Protein AF-A0A699R1N8-F1 (afdb_monomer_lite)

Organism: Tanacetum cinerariifolium (NCBI:txid118510)

Sequence (136 aa):
MEWHNYKHLDWISVRRDDDKIYKFKEGDFKKLSLQDIEDMLLLLVQGKLSNLTVDEHFSFNVSLRMFTRSIVIQWHVEDLQLGVESYQKRLNLTKPDTYRSDLKRREAYTAYSYPRGFNYQNKDKKNRLIRIDELH

pLDDT: mean 76.59, std 13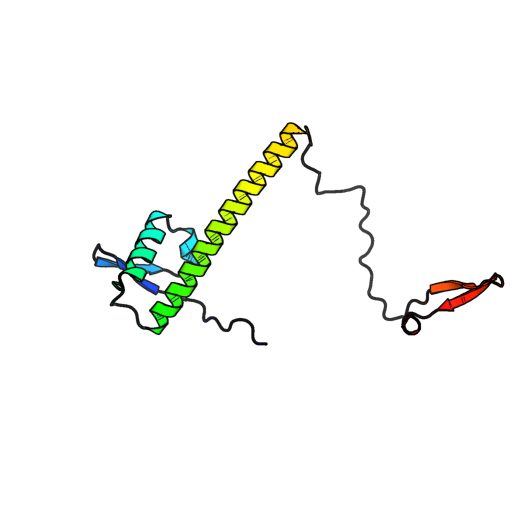.49, range [33.38, 94.12]

Secondary structure (DSSP, 8-state):
-----------EEEE-TTSPEEEE-GGGGGG--HHHHHHHHHHHHTT--TTS-HHHHHHHHHHHHHHHHHHHHHHHHHHHHHHHHHHHHHTTPPPP-S--TTS--PPP----SS--PEEEE-TTS-EEEE-GGG--

Radius of gyration: 28.69 Å; chains: 1; bounding box: 46×64×58 Å

Foldseek 3Di:
DDPDPQDAFQWDWAQAPVRDTDIDGLVCLVVDDPVNLVRVVVCLVVVVRPVDDPVSSVSVVVSSVVSVVVVVVVVVVVVVVVVVVVVCVVVVNDDPDPDDVVPDPDPDPDPDPDFDWDWDQDPVRDTDTHTPVNPD

Structure (mmCIF, N/CA/C/O backbone):
data_AF-A0A699R1N8-F1
#
_entry.id   AF-A0A699R1N8-F1
#
loop_
_atom_site.group_PDB
_atom_site.id
_atom_site.type_symbol
_atom_site.label_atom_id
_atom_site.label_alt_id
_atom_site.label_comp_id
_atom_site.label_asym_id
_atom_site.label_entity_id
_atom_site.label_seq_id
_atom_site.pdbx_PDB_ins_code
_atom_site.Cartn_x
_atom_site.Cartn_y
_atom_site.Cartn_z
_atom_site.occupancy
_atom_site.B_iso_or_equiv
_atom_site.auth_seq_id
_atom_site.auth_comp_id
_atom_site.auth_asym_id
_atom_site.auth_atom_id
_atom_site.pdbx_PDB_model_num
ATOM 1 N N . MET A 1 1 ? -0.020 -29.105 -3.713 1.00 37.31 1 MET A N 1
ATOM 2 C CA . MET A 1 1 ? -0.696 -27.802 -3.887 1.00 37.31 1 MET A CA 1
ATOM 3 C C . MET A 1 1 ? 0.278 -26.754 -3.376 1.00 37.31 1 MET A C 1
ATOM 5 O O . MET A 1 1 ? 0.370 -26.546 -2.175 1.00 37.31 1 MET A O 1
ATOM 9 N N . GLU A 1 2 ? 1.133 -26.259 -4.270 1.00 33.38 2 GLU A N 1
ATOM 10 C CA . GLU A 1 2 ? 2.256 -25.375 -3.940 1.00 33.38 2 GLU A CA 1
ATOM 11 C C . GLU A 1 2 ? 1.751 -23.937 -3.844 1.00 33.38 2 GLU A C 1
ATOM 13 O O . GLU A 1 2 ? 1.300 -23.349 -4.827 1.00 33.38 2 GLU A O 1
ATOM 18 N N . TRP A 1 3 ? 1.768 -23.389 -2.634 1.00 38.66 3 TRP A N 1
ATOM 19 C CA . TRP A 1 3 ? 1.403 -22.004 -2.391 1.00 38.66 3 TRP A CA 1
ATOM 20 C C . TRP A 1 3 ? 2.586 -21.109 -2.777 1.00 38.66 3 TRP A C 1
ATOM 22 O O . TRP A 1 3 ? 3.639 -21.163 -2.156 1.00 38.66 3 TRP A O 1
ATOM 32 N N . HIS A 1 4 ? 2.380 -20.308 -3.823 1.00 44.44 4 HIS A N 1
ATOM 33 C CA . HIS A 1 4 ? 3.074 -19.054 -4.126 1.00 44.44 4 HIS A CA 1
ATOM 34 C C . HIS A 1 4 ? 4.602 -19.050 -3.986 1.00 44.44 4 HIS A C 1
ATOM 36 O O . HIS A 1 4 ? 5.157 -18.432 -3.083 1.00 44.44 4 HIS A O 1
ATOM 42 N N . ASN A 1 5 ? 5.287 -19.598 -4.988 1.00 41.72 5 ASN A N 1
ATOM 43 C CA . ASN A 1 5 ? 6.696 -19.296 -5.237 1.00 41.72 5 ASN A CA 1
ATOM 44 C C . ASN A 1 5 ? 6.834 -17.916 -5.923 1.00 41.72 5 ASN A C 1
ATOM 46 O O . ASN A 1 5 ? 7.393 -17.791 -7.013 1.00 41.72 5 ASN A O 1
ATOM 50 N N . TYR A 1 6 ? 6.225 -16.879 -5.337 1.00 53.31 6 TYR A N 1
ATOM 51 C CA . TYR A 1 6 ? 6.425 -15.506 -5.790 1.00 53.31 6 TYR A CA 1
ATOM 52 C C . TYR A 1 6 ? 7.810 -15.077 -5.321 1.00 53.31 6 TYR A C 1
ATOM 54 O O . TYR A 1 6 ? 8.039 -14.918 -4.123 1.00 53.31 6 TYR A O 1
ATOM 62 N N . LYS A 1 7 ? 8.748 -14.915 -6.260 1.00 60.59 7 LYS A N 1
ATOM 63 C CA . LYS A 1 7 ? 10.009 -14.236 -5.960 1.00 60.59 7 LYS A CA 1
ATOM 64 C C . LYS A 1 7 ? 9.660 -12.848 -5.427 1.00 60.59 7 LYS A C 1
ATOM 66 O O . LYS A 1 7 ? 8.944 -12.103 -6.097 1.00 60.59 7 LYS A O 1
ATOM 71 N N . HIS A 1 8 ? 10.119 -12.539 -4.215 1.00 60.94 8 HIS A N 1
ATOM 72 C CA . HIS A 1 8 ? 9.982 -11.195 -3.674 1.00 60.94 8 HIS A CA 1
ATOM 73 C C . HIS A 1 8 ? 10.650 -10.208 -4.621 1.00 60.94 8 HIS A C 1
ATOM 75 O O . HIS A 1 8 ? 11.702 -10.474 -5.206 1.00 60.94 8 HIS A O 1
ATOM 81 N N . LEU A 1 9 ? 9.993 -9.070 -4.786 1.00 67.94 9 LEU A N 1
ATOM 82 C CA . LEU A 1 9 ? 10.491 -8.006 -5.622 1.00 67.94 9 LEU A CA 1
ATOM 83 C C . LEU A 1 9 ? 11.544 -7.216 -4.841 1.00 67.94 9 LEU A C 1
ATOM 85 O O . LEU A 1 9 ? 11.209 -6.319 -4.067 1.00 67.94 9 LEU A O 1
ATOM 89 N N . ASP A 1 10 ? 12.811 -7.598 -5.014 1.00 74.19 10 ASP A N 1
ATOM 90 C CA . ASP A 1 10 ? 13.935 -7.017 -4.268 1.00 74.19 10 ASP A CA 1
ATOM 91 C C . ASP A 1 10 ? 14.120 -5.528 -4.582 1.00 74.19 10 ASP A C 1
ATOM 93 O O . ASP A 1 10 ? 14.221 -4.698 -3.677 1.00 74.19 10 ASP A O 1
ATOM 97 N N . TRP A 1 11 ? 14.115 -5.169 -5.865 1.00 80.31 11 TRP A N 1
ATOM 98 C CA . TRP A 1 11 ? 14.121 -3.784 -6.321 1.00 80.31 11 TRP A CA 1
ATOM 99 C C . TRP A 1 11 ? 13.500 -3.669 -7.712 1.00 80.31 11 TRP A C 1
ATOM 101 O O . TRP A 1 11 ? 13.652 -4.551 -8.552 1.00 80.31 11 TRP A O 1
ATOM 111 N N . ILE A 1 12 ? 12.858 -2.538 -7.982 1.00 81.00 12 ILE A N 1
ATOM 112 C CA . ILE A 1 12 ? 12.497 -2.078 -9.322 1.00 81.00 12 ILE A CA 1
ATOM 113 C C . ILE A 1 12 ? 13.040 -0.676 -9.512 1.00 81.00 12 ILE A C 1
ATOM 115 O O . ILE A 1 12 ? 13.022 0.138 -8.592 1.00 81.00 12 ILE A O 1
ATOM 119 N N . SER A 1 13 ? 13.504 -0.403 -10.728 1.00 83.44 13 SER A N 1
ATOM 120 C CA . SER A 1 13 ? 13.863 0.936 -11.180 1.00 83.44 13 SER A CA 1
ATOM 121 C C . SER A 1 13 ? 12.816 1.421 -12.186 1.00 83.44 13 SER A C 1
ATOM 123 O O . SER A 1 13 ? 12.774 0.910 -13.300 1.00 83.44 13 SER A O 1
ATOM 125 N N . VAL A 1 14 ? 11.980 2.398 -11.838 1.00 81.00 14 VAL A N 1
ATOM 126 C CA . VAL A 1 14 ? 11.022 3.010 -12.779 1.00 81.00 14 VAL A CA 1
ATOM 127 C C . VAL A 1 14 ? 11.506 4.379 -13.208 1.00 81.00 14 VAL A C 1
ATOM 129 O O . VAL A 1 14 ? 11.866 5.209 -12.375 1.00 81.00 14 VAL A O 1
ATOM 132 N N . ARG A 1 15 ? 11.479 4.618 -14.519 1.00 82.69 15 ARG A N 1
ATOM 133 C CA . ARG A 1 15 ? 11.677 5.942 -15.101 1.00 82.69 15 ARG A CA 1
ATOM 134 C C . ARG A 1 15 ? 10.325 6.646 -15.213 1.00 82.69 15 ARG A C 1
ATOM 136 O O . ARG A 1 15 ? 9.404 6.093 -15.812 1.00 82.69 15 ARG A O 1
ATOM 143 N N . ARG A 1 16 ? 10.197 7.824 -14.599 1.00 79.12 16 ARG A N 1
ATOM 144 C CA . ARG A 1 16 ? 8.988 8.663 -14.680 1.00 79.12 16 ARG A CA 1
ATOM 145 C C . ARG A 1 16 ? 9.086 9.669 -15.831 1.00 79.12 16 ARG A C 1
ATOM 147 O O . ARG A 1 16 ? 10.121 9.767 -16.485 1.00 79.12 16 ARG A O 1
ATOM 154 N N . ASP A 1 17 ? 8.009 10.422 -16.060 1.00 73.50 17 ASP A N 1
ATOM 155 C CA . ASP A 1 17 ? 7.941 11.463 -17.099 1.00 73.50 17 ASP A CA 1
ATOM 156 C C . ASP A 1 17 ? 8.944 12.620 -16.867 1.00 73.50 17 ASP A C 1
ATOM 158 O O . ASP A 1 17 ? 9.283 13.330 -17.809 1.00 73.50 17 ASP A O 1
ATOM 162 N N . ASP A 1 18 ? 9.471 12.798 -15.646 1.00 81.06 18 ASP A N 1
ATOM 163 C CA . ASP A 1 18 ? 10.556 13.749 -15.341 1.00 81.06 18 ASP A CA 1
ATOM 164 C C . ASP A 1 18 ? 11.959 13.217 -15.683 1.00 81.06 18 ASP A C 1
ATOM 166 O O . ASP A 1 18 ? 12.971 13.818 -15.316 1.00 81.06 18 ASP A O 1
ATOM 170 N N . ASP A 1 19 ? 12.013 12.074 -16.367 1.00 80.62 19 ASP A N 1
ATOM 171 C CA . ASP A 1 19 ? 13.215 11.372 -16.799 1.00 80.62 19 ASP A CA 1
ATOM 172 C C . ASP A 1 19 ? 14.117 10.848 -15.671 1.00 80.62 19 ASP A C 1
ATOM 174 O O . ASP A 1 19 ? 15.191 10.292 -15.928 1.00 80.62 19 ASP A O 1
ATOM 178 N N . LYS A 1 20 ? 13.672 10.939 -14.412 1.00 82.31 20 LYS A N 1
ATOM 179 C CA . LYS A 1 20 ? 14.400 10.385 -13.272 1.00 82.31 20 LYS A CA 1
ATOM 180 C C . LYS A 1 20 ? 14.047 8.925 -13.048 1.00 82.31 20 LYS A C 1
ATOM 182 O O . LYS A 1 20 ? 12.912 8.481 -13.233 1.00 82.31 20 LYS A O 1
ATOM 187 N N . ILE A 1 21 ? 15.056 8.178 -12.606 1.00 82.94 21 ILE A N 1
ATOM 188 C CA . ILE A 1 21 ? 14.929 6.770 -12.244 1.00 82.94 21 ILE A CA 1
ATOM 189 C C . ILE A 1 21 ? 14.725 6.674 -10.736 1.00 82.94 21 ILE A C 1
ATOM 191 O O . ILE A 1 21 ? 15.603 7.022 -9.947 1.00 82.94 21 ILE A O 1
ATOM 195 N N . TYR A 1 22 ? 13.575 6.147 -10.349 1.00 81.31 22 TYR A N 1
ATOM 196 C CA . TYR A 1 22 ? 13.213 5.870 -8.972 1.00 81.31 22 TYR A CA 1
ATOM 197 C C . TYR A 1 22 ? 13.433 4.398 -8.682 1.00 81.31 22 TYR A C 1
ATOM 199 O O . TYR A 1 22 ? 12.963 3.544 -9.431 1.00 81.31 22 TYR A O 1
ATOM 207 N N . LYS A 1 23 ? 14.139 4.106 -7.590 1.00 85.12 23 LYS A N 1
ATOM 208 C CA . LYS A 1 23 ? 14.333 2.742 -7.104 1.00 85.12 23 LYS A CA 1
ATOM 209 C C . LYS A 1 23 ? 13.428 2.491 -5.917 1.00 85.12 23 LYS A C 1
ATOM 211 O O . LYS A 1 23 ? 13.455 3.266 -4.964 1.00 85.12 23 LYS A O 1
ATOM 216 N N . PHE A 1 24 ? 12.668 1.410 -5.967 1.00 81.31 24 PHE A N 1
ATOM 217 C CA . PHE A 1 24 ? 11.779 1.019 -4.882 1.00 81.31 24 PHE A CA 1
ATOM 218 C C . PHE A 1 24 ? 11.765 -0.488 -4.694 1.00 81.31 24 PHE A C 1
ATOM 220 O O . PHE A 1 24 ? 11.941 -1.261 -5.634 1.00 81.31 24 PHE A O 1
ATOM 227 N N . LYS A 1 25 ? 11.531 -0.881 -3.448 1.00 83.44 25 LYS A N 1
ATOM 228 C CA . LYS A 1 25 ? 11.223 -2.251 -3.032 1.00 83.44 25 LYS A CA 1
ATOM 229 C C . LYS A 1 25 ? 9.784 -2.320 -2.540 1.00 83.44 25 LYS A C 1
ATOM 231 O O . LYS A 1 25 ? 9.180 -1.297 -2.225 1.00 83.44 25 LYS A O 1
ATOM 236 N N . GLU A 1 26 ? 9.262 -3.529 -2.377 1.00 74.31 26 GLU A N 1
ATOM 237 C CA . GLU A 1 26 ? 7.886 -3.751 -1.917 1.00 74.31 26 GLU A CA 1
ATOM 238 C C . GLU A 1 26 ? 7.544 -3.012 -0.604 1.00 74.31 26 GLU A C 1
ATOM 240 O O . GLU A 1 26 ? 6.460 -2.454 -0.445 1.00 74.31 26 GLU A O 1
ATOM 245 N N . GLY A 1 27 ? 8.498 -2.919 0.327 1.00 79.00 27 GLY A N 1
ATOM 246 C CA . GLY A 1 27 ? 8.307 -2.200 1.591 1.00 79.00 27 GLY A CA 1
ATOM 247 C C . GLY A 1 27 ? 8.147 -0.679 1.459 1.00 79.00 27 GLY A C 1
ATOM 248 O O . GLY A 1 27 ? 7.614 -0.049 2.374 1.00 79.00 27 GLY A O 1
ATOM 249 N N . ASP A 1 28 ? 8.582 -0.080 0.348 1.00 82.81 28 ASP A N 1
ATOM 250 C CA . ASP A 1 28 ? 8.489 1.367 0.135 1.00 82.81 28 ASP A CA 1
ATOM 251 C C . ASP A 1 28 ? 7.107 1.798 -0.362 1.00 82.81 28 ASP A C 1
ATOM 253 O O . ASP A 1 28 ? 6.767 2.973 -0.238 1.00 82.81 28 ASP A O 1
ATOM 257 N N . PHE A 1 29 ? 6.273 0.864 -0.837 1.00 80.00 29 PHE A N 1
ATOM 258 C CA . PHE A 1 29 ? 4.927 1.178 -1.317 1.00 80.00 29 PHE A CA 1
ATOM 259 C C . PHE A 1 29 ? 4.089 1.910 -0.264 1.00 80.00 29 PHE A C 1
ATOM 261 O O . PHE A 1 29 ? 3.405 2.874 -0.586 1.00 80.00 29 PHE A O 1
ATOM 268 N N . LYS A 1 30 ? 4.231 1.551 1.019 1.00 80.62 30 LYS A N 1
ATOM 269 C CA . LYS A 1 30 ? 3.539 2.225 2.134 1.00 80.62 30 LYS A CA 1
ATOM 270 C C . LYS A 1 30 ? 3.877 3.714 2.287 1.00 80.62 30 LYS A C 1
ATOM 272 O O . LYS A 1 30 ? 3.154 4.416 2.983 1.00 80.62 30 LYS A O 1
ATOM 277 N N . LYS A 1 31 ? 4.988 4.178 1.711 1.00 85.06 31 LYS A N 1
ATOM 278 C CA . LYS A 1 31 ? 5.421 5.583 1.756 1.00 85.06 31 LYS A CA 1
ATOM 279 C C . LYS A 1 31 ? 4.988 6.374 0.523 1.00 85.06 31 LYS A C 1
ATOM 281 O O . LYS A 1 31 ? 5.178 7.586 0.509 1.00 85.06 31 LYS A O 1
ATOM 286 N N . LEU A 1 32 ? 4.466 5.706 -0.506 1.00 82.31 32 LEU A N 1
ATOM 287 C CA . LEU A 1 32 ? 3.993 6.373 -1.711 1.00 82.31 32 LEU A CA 1
ATOM 288 C C . LEU A 1 32 ? 2.680 7.097 -1.430 1.00 82.31 32 LEU A C 1
ATOM 290 O O . LEU A 1 32 ? 1.801 6.574 -0.743 1.00 82.31 32 LEU A O 1
ATOM 294 N N . SER A 1 33 ? 2.544 8.296 -1.990 1.00 85.00 33 SER A N 1
ATOM 295 C CA . SER A 1 33 ? 1.259 8.987 -2.018 1.00 85.00 33 SER A CA 1
ATOM 296 C C . SER A 1 33 ? 0.306 8.317 -3.016 1.00 85.00 33 SER A C 1
ATOM 298 O O . SER A 1 33 ? 0.738 7.594 -3.914 1.00 85.00 33 SER A O 1
ATOM 300 N N . LEU A 1 34 ? -1.003 8.572 -2.901 1.00 84.25 34 LEU A N 1
ATOM 301 C CA . LEU A 1 34 ? -1.976 8.090 -3.892 1.00 84.25 34 LEU A CA 1
ATOM 302 C C . LEU A 1 34 ? -1.649 8.584 -5.308 1.00 84.25 34 LEU A C 1
ATOM 304 O O . LEU A 1 34 ? -1.739 7.799 -6.246 1.00 84.25 34 LEU A O 1
ATOM 308 N N . GLN A 1 35 ? -1.171 9.826 -5.445 1.00 86.12 35 GLN A N 1
ATOM 309 C CA . GLN A 1 35 ? -0.736 10.376 -6.731 1.00 86.12 35 GLN A CA 1
ATOM 310 C C . GLN A 1 35 ? 0.434 9.582 -7.319 1.00 86.12 35 GLN A C 1
ATOM 312 O O . GLN A 1 35 ? 0.421 9.227 -8.491 1.00 86.12 35 GLN A O 1
ATOM 317 N N . ASP A 1 36 ? 1.420 9.227 -6.491 1.00 83.62 36 ASP A N 1
ATOM 318 C CA . ASP A 1 36 ? 2.555 8.416 -6.935 1.00 83.62 36 ASP A CA 1
ATOM 319 C C . ASP A 1 36 ? 2.127 7.042 -7.461 1.00 83.62 36 ASP A C 1
ATOM 321 O O . ASP A 1 36 ? 2.756 6.512 -8.378 1.00 83.62 36 ASP A O 1
ATOM 325 N N . ILE A 1 37 ? 1.087 6.458 -6.859 1.00 82.00 37 ILE A N 1
ATOM 326 C CA . ILE A 1 37 ? 0.521 5.166 -7.258 1.00 82.00 37 ILE A CA 1
ATOM 327 C C . ILE A 1 37 ? -0.263 5.311 -8.564 1.00 82.00 37 ILE A C 1
ATOM 329 O O . ILE A 1 37 ? -0.109 4.471 -9.451 1.00 82.00 37 ILE A O 1
ATOM 333 N N . GLU A 1 38 ? -1.071 6.365 -8.701 1.00 86.56 38 GLU A N 1
ATOM 334 C CA . GLU A 1 38 ? -1.779 6.688 -9.944 1.00 86.56 38 GLU A CA 1
ATOM 335 C C . GLU A 1 38 ? -0.799 6.883 -11.103 1.00 86.56 38 GLU A C 1
ATOM 337 O O . GLU A 1 38 ? -0.957 6.244 -12.143 1.00 86.56 38 GLU A O 1
ATOM 342 N N . ASP A 1 39 ? 0.262 7.665 -10.900 1.00 86.31 39 ASP A N 1
ATOM 343 C CA . ASP A 1 39 ? 1.297 7.904 -11.905 1.00 86.31 39 ASP A CA 1
ATOM 344 C C . ASP A 1 39 ? 1.986 6.591 -12.318 1.00 86.31 39 ASP A C 1
ATOM 346 O O . ASP A 1 39 ? 2.184 6.321 -13.503 1.0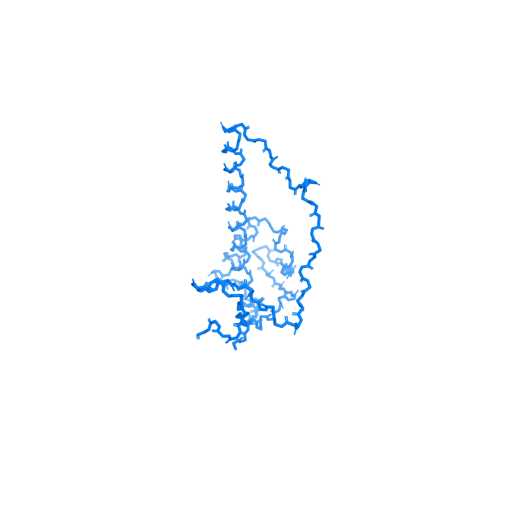0 86.31 39 ASP A O 1
ATOM 350 N N . MET A 1 40 ? 2.317 5.722 -11.353 1.00 84.94 40 MET A N 1
ATOM 351 C CA . MET A 1 40 ? 2.911 4.409 -11.639 1.00 84.94 40 MET A CA 1
ATOM 352 C C . MET A 1 40 ? 1.964 3.484 -12.416 1.00 84.94 40 MET A C 1
ATOM 354 O O . MET A 1 40 ? 2.405 2.801 -13.344 1.00 84.94 40 MET A O 1
ATOM 358 N N . LEU A 1 41 ? 0.674 3.460 -12.067 1.00 85.81 41 LEU A N 1
ATOM 359 C CA . LEU A 1 41 ? -0.342 2.701 -12.803 1.00 85.81 41 LEU A CA 1
ATOM 360 C C . LEU A 1 41 ? -0.491 3.222 -14.234 1.00 85.81 41 LEU A C 1
ATOM 362 O O . LEU A 1 41 ? -0.589 2.435 -15.175 1.00 85.81 41 LEU A O 1
ATOM 366 N N . LEU A 1 42 ? -0.462 4.539 -14.406 1.00 88.31 42 LEU A N 1
ATOM 367 C CA . LEU A 1 42 ? -0.581 5.192 -15.700 1.00 88.31 42 LEU A CA 1
ATOM 368 C C . LEU A 1 42 ? 0.614 4.852 -16.604 1.00 88.31 42 LEU A C 1
ATOM 370 O O . LEU A 1 42 ? 0.415 4.498 -17.767 1.00 88.31 42 LEU A O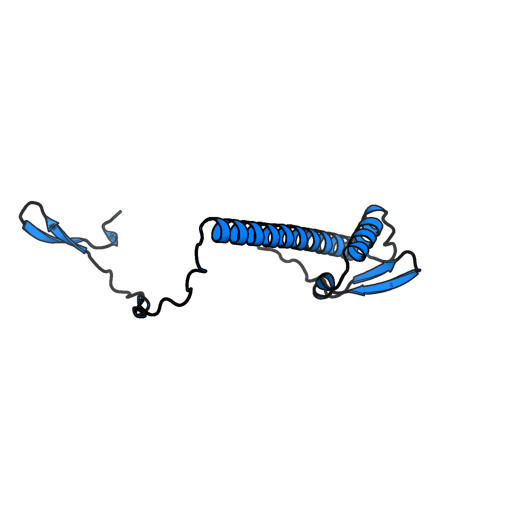 1
ATOM 374 N N . LEU A 1 43 ? 1.836 4.837 -16.058 1.00 86.00 43 LEU A N 1
ATOM 375 C CA . LEU A 1 43 ? 3.040 4.385 -16.769 1.00 86.00 43 LEU A CA 1
ATOM 376 C C . LEU A 1 43 ? 2.947 2.919 -17.217 1.00 86.00 43 LEU A C 1
ATOM 378 O O . LEU A 1 43 ? 3.386 2.586 -18.322 1.00 86.00 43 LEU A O 1
ATOM 382 N N . LEU A 1 44 ? 2.361 2.055 -16.381 1.00 83.56 44 LEU A N 1
ATOM 383 C CA . LEU A 1 44 ? 2.165 0.639 -16.688 1.00 83.56 44 LEU A CA 1
ATOM 384 C C . LEU A 1 44 ? 1.135 0.442 -17.812 1.00 83.56 44 LEU A C 1
ATOM 386 O O . LEU A 1 44 ? 1.401 -0.283 -18.767 1.00 83.56 44 LEU A O 1
ATOM 390 N N . VAL A 1 45 ? -0.011 1.126 -17.734 1.00 85.06 45 VAL A N 1
ATOM 391 C CA . VAL A 1 45 ? -1.085 1.054 -18.744 1.00 85.06 45 VAL A CA 1
ATOM 392 C C . VAL A 1 45 ? -0.637 1.635 -20.087 1.00 85.06 45 VAL A C 1
ATOM 394 O O . VAL A 1 45 ? -0.988 1.100 -21.136 1.00 85.06 45 VAL A O 1
ATOM 397 N N . GLN A 1 46 ? 0.160 2.705 -20.071 1.00 85.25 46 GLN A N 1
ATOM 398 C CA . GLN A 1 46 ? 0.692 3.332 -21.284 1.00 85.25 46 GLN A CA 1
ATOM 399 C C . GLN A 1 46 ? 1.880 2.574 -21.897 1.00 85.25 46 GLN A C 1
ATOM 401 O O . GLN A 1 46 ? 2.304 2.913 -23.000 1.00 85.25 46 GLN A O 1
ATOM 406 N N . GLY A 1 47 ? 2.448 1.584 -21.199 1.00 83.12 47 GLY A N 1
ATOM 407 C CA . GLY A 1 47 ? 3.623 0.847 -21.669 1.00 83.12 47 GLY A CA 1
ATOM 408 C C . GLY A 1 47 ? 4.901 1.693 -21.741 1.00 83.12 47 GLY A C 1
ATOM 409 O O . GLY A 1 47 ? 5.821 1.359 -22.483 1.00 83.12 47 GLY A O 1
ATOM 410 N N . LYS A 1 48 ? 4.982 2.791 -20.977 1.00 82.12 48 LYS A N 1
ATOM 411 C CA . LYS A 1 48 ? 6.117 3.734 -21.000 1.00 82.12 48 LYS A CA 1
ATOM 412 C C . LYS A 1 48 ? 7.347 3.261 -20.220 1.00 82.12 48 LYS A C 1
ATOM 414 O O . LYS A 1 48 ? 8.397 3.895 -20.285 1.00 82.12 48 LYS A O 1
ATOM 419 N N . LEU A 1 49 ? 7.247 2.141 -19.506 1.00 80.62 49 LEU A N 1
ATOM 420 C CA . LEU A 1 49 ? 8.345 1.542 -18.738 1.00 80.62 49 LEU A CA 1
ATOM 421 C C . LEU A 1 49 ? 9.305 0.760 -19.653 1.00 80.62 49 LEU A C 1
ATOM 423 O O . LEU A 1 49 ? 9.538 -0.434 -19.480 1.00 80.62 49 LEU A O 1
ATOM 427 N N . SER A 1 50 ? 9.853 1.431 -20.664 1.00 77.62 50 SER A N 1
ATOM 428 C CA . SER A 1 50 ? 10.738 0.839 -21.680 1.00 77.62 50 SER A CA 1
ATOM 429 C C . SER A 1 50 ? 12.080 0.349 -21.126 1.00 77.62 50 SER A C 1
ATOM 431 O O . SER A 1 50 ? 12.811 -0.365 -21.806 1.00 77.62 50 SER A O 1
ATOM 433 N N . ASN A 1 51 ? 12.407 0.723 -19.890 1.00 81.25 51 ASN A N 1
ATOM 434 C CA . ASN A 1 51 ? 13.638 0.358 -19.206 1.00 81.25 51 ASN A CA 1
ATOM 435 C C . ASN A 1 51 ? 13.555 -0.972 -18.434 1.00 81.25 51 ASN A C 1
ATOM 437 O O . ASN A 1 51 ? 14.582 -1.415 -17.927 1.00 81.25 51 ASN A O 1
ATOM 441 N N . LEU A 1 52 ? 12.365 -1.569 -18.306 1.00 82.81 52 LEU A N 1
ATOM 442 C CA . LEU A 1 52 ? 12.146 -2.813 -17.562 1.00 82.81 52 LEU A CA 1
ATOM 443 C C . LEU A 1 52 ? 12.067 -4.024 -18.500 1.00 82.81 52 LEU A C 1
ATOM 445 O O . LEU A 1 52 ? 11.490 -3.953 -19.587 1.00 82.81 52 LEU A O 1
ATOM 449 N N . THR A 1 53 ? 12.607 -5.157 -18.054 1.00 85.19 53 THR A N 1
ATOM 450 C CA . THR A 1 53 ? 12.464 -6.457 -18.729 1.00 85.19 53 THR A CA 1
ATOM 451 C C . THR A 1 53 ? 11.050 -7.027 -18.563 1.00 85.19 53 THR A C 1
ATOM 453 O O . THR A 1 53 ? 10.308 -6.628 -17.667 1.00 85.19 53 THR A O 1
ATOM 456 N N . VAL A 1 54 ? 10.657 -7.987 -19.410 1.00 83.12 54 VAL A N 1
ATOM 457 C CA . VAL A 1 54 ? 9.311 -8.603 -19.372 1.00 83.12 54 VAL A CA 1
ATOM 458 C C . VAL A 1 54 ? 8.995 -9.213 -17.997 1.00 83.12 54 VAL A C 1
ATOM 460 O O . VAL A 1 54 ? 7.886 -9.042 -17.488 1.00 83.12 54 VAL A O 1
ATOM 463 N N . ASP A 1 55 ? 9.975 -9.858 -17.363 1.00 83.00 55 ASP A N 1
ATOM 464 C CA . ASP A 1 55 ? 9.813 -10.462 -16.035 1.00 83.00 55 ASP A CA 1
ATOM 465 C C . ASP A 1 55 ? 9.666 -9.406 -14.928 1.00 83.00 55 ASP A C 1
ATOM 467 O O . ASP A 1 55 ? 8.858 -9.567 -14.006 1.00 83.00 55 ASP A O 1
ATOM 471 N N . GLU A 1 56 ? 10.404 -8.296 -15.023 1.00 82.56 56 GLU A N 1
ATOM 472 C CA . GLU A 1 56 ? 10.282 -7.164 -14.097 1.00 82.56 56 GLU A CA 1
ATOM 473 C C . GLU A 1 56 ? 8.938 -6.450 -14.257 1.00 82.56 56 GLU A C 1
ATOM 475 O O . GLU A 1 56 ? 8.308 -6.115 -13.256 1.00 82.56 56 GLU A O 1
ATOM 480 N N . HIS A 1 57 ? 8.456 -6.278 -15.492 1.00 83.94 57 HIS A N 1
ATOM 481 C CA . HIS A 1 57 ? 7.116 -5.758 -15.788 1.00 83.94 57 HIS A CA 1
ATOM 482 C C . HIS A 1 57 ? 6.024 -6.610 -15.151 1.00 83.94 57 HIS A C 1
ATOM 484 O O . HIS A 1 57 ? 5.126 -6.085 -14.489 1.00 83.94 57 HIS A O 1
ATOM 490 N N . PHE A 1 58 ? 6.104 -7.932 -15.330 1.00 83.00 58 PHE A N 1
ATOM 491 C CA . PHE A 1 58 ? 5.141 -8.859 -14.746 1.00 83.00 58 PHE A CA 1
ATOM 492 C C . PHE A 1 58 ? 5.158 -8.787 -13.218 1.00 83.00 58 PHE A C 1
ATOM 494 O O . PHE A 1 58 ? 4.108 -8.645 -12.587 1.00 83.00 58 PHE A O 1
ATOM 501 N N . SER A 1 59 ? 6.352 -8.819 -12.627 1.00 82.69 59 SER A N 1
ATOM 502 C CA . SER A 1 59 ? 6.521 -8.746 -11.177 1.00 82.69 59 SER A CA 1
ATOM 503 C C . SER A 1 59 ? 5.980 -7.421 -10.631 1.00 82.69 59 SER A C 1
ATOM 505 O O . SER A 1 59 ? 5.205 -7.419 -9.674 1.00 82.69 59 SER A O 1
ATOM 507 N N . PHE A 1 60 ? 6.313 -6.298 -11.275 1.00 82.94 60 PHE A N 1
ATOM 508 C CA . PHE A 1 60 ? 5.857 -4.966 -10.876 1.00 82.94 60 PHE A CA 1
ATOM 509 C C . PHE A 1 60 ? 4.335 -4.850 -10.907 1.00 82.94 60 PHE A C 1
ATOM 511 O O . PHE A 1 60 ? 3.732 -4.357 -9.954 1.00 82.94 60 PHE A O 1
ATOM 518 N N . ASN A 1 61 ? 3.709 -5.352 -11.975 1.00 84.56 61 ASN A N 1
ATOM 519 C CA . ASN A 1 61 ? 2.259 -5.362 -12.126 1.00 84.56 61 ASN A CA 1
ATOM 520 C C . ASN A 1 61 ? 1.584 -6.154 -10.997 1.00 84.56 61 ASN A C 1
ATOM 522 O O . ASN A 1 61 ? 0.623 -5.685 -10.382 1.00 84.56 61 ASN A O 1
ATOM 526 N N . VAL A 1 62 ? 2.109 -7.342 -10.676 1.00 84.56 62 VAL A N 1
ATOM 527 C CA . VAL A 1 62 ? 1.581 -8.135 -9.561 1.00 84.56 62 VAL A CA 1
ATOM 528 C C . VAL A 1 62 ? 1.723 -7.378 -8.241 1.00 84.56 62 VAL A C 1
ATOM 530 O O . VAL A 1 62 ? 0.740 -7.270 -7.505 1.00 84.56 62 VAL A O 1
ATOM 533 N N . SER A 1 63 ? 2.897 -6.814 -7.956 1.00 82.88 63 SER A N 1
ATOM 534 C CA . SER A 1 63 ? 3.134 -6.058 -6.725 1.00 82.88 63 SER A CA 1
ATOM 535 C C . SER A 1 63 ? 2.218 -4.842 -6.589 1.00 82.88 63 SER A C 1
ATOM 537 O O . SER A 1 63 ? 1.584 -4.683 -5.546 1.00 82.88 63 SER A O 1
ATOM 539 N N . LEU A 1 64 ? 2.066 -4.028 -7.640 1.00 83.81 64 LEU A N 1
ATOM 540 C CA . LEU A 1 64 ? 1.147 -2.887 -7.633 1.00 83.81 64 LEU A CA 1
ATOM 541 C C . LEU A 1 64 ? -0.299 -3.328 -7.400 1.00 83.81 64 LEU A C 1
ATOM 543 O O . LEU A 1 64 ? -0.987 -2.763 -6.554 1.00 83.81 64 LEU A O 1
ATOM 547 N N . ARG A 1 65 ? -0.755 -4.382 -8.086 1.00 86.25 65 ARG A N 1
ATOM 548 C CA . ARG A 1 65 ? -2.117 -4.906 -7.921 1.00 86.25 65 ARG A CA 1
ATOM 549 C C . ARG A 1 65 ? -2.383 -5.378 -6.494 1.00 86.25 65 ARG A C 1
ATOM 551 O O . ARG A 1 65 ? -3.473 -5.154 -5.962 1.00 86.25 65 ARG A O 1
ATOM 558 N N . MET A 1 66 ? -1.415 -6.055 -5.881 1.00 84.12 66 MET A N 1
ATOM 559 C CA . MET A 1 66 ? -1.513 -6.493 -4.488 1.00 84.12 66 MET A CA 1
ATOM 560 C C . MET A 1 66 ? -1.535 -5.295 -3.538 1.00 84.12 66 MET A C 1
ATOM 562 O O . MET A 1 66 ? -2.350 -5.260 -2.615 1.00 84.12 66 MET A O 1
ATOM 566 N N . PHE A 1 67 ? -0.719 -4.278 -3.807 1.00 83.25 67 PHE A N 1
ATOM 567 C CA . PHE A 1 67 ? -0.680 -3.070 -2.999 1.00 83.25 67 PHE A CA 1
ATOM 568 C C . PHE A 1 67 ? -1.984 -2.265 -3.071 1.00 83.25 67 PHE A C 1
ATOM 570 O O . PHE A 1 67 ? -2.563 -1.969 -2.026 1.00 83.25 67 PHE A O 1
ATOM 577 N N . THR A 1 68 ? -2.535 -2.008 -4.261 1.00 83.38 68 THR A N 1
ATOM 578 C CA . THR A 1 68 ? -3.835 -1.328 -4.406 1.00 83.38 68 THR A CA 1
ATOM 579 C C . THR A 1 68 ? -4.943 -2.073 -3.660 1.00 83.38 68 THR A C 1
ATOM 581 O O . THR A 1 68 ? -5.739 -1.455 -2.957 1.00 83.38 68 THR A O 1
ATOM 584 N N . ARG A 1 69 ? -4.966 -3.413 -3.735 1.00 86.19 69 ARG A N 1
ATOM 585 C CA . ARG A 1 69 ? -5.909 -4.230 -2.951 1.00 86.19 69 ARG A CA 1
ATOM 586 C C . ARG A 1 69 ? -5.737 -4.031 -1.448 1.00 86.19 69 ARG A C 1
ATOM 588 O O . ARG A 1 69 ? -6.736 -3.936 -0.744 1.00 86.19 69 ARG A O 1
ATOM 595 N N . SER A 1 70 ? -4.499 -3.958 -0.962 1.00 83.38 70 SER A N 1
ATOM 596 C CA . SER A 1 70 ? -4.228 -3.736 0.461 1.00 83.38 70 SER A CA 1
ATOM 597 C C . SER A 1 70 ? -4.738 -2.376 0.954 1.00 83.38 70 SER A C 1
ATOM 599 O O . SER A 1 70 ? -5.336 -2.325 2.025 1.00 83.38 70 SER A O 1
ATOM 601 N N . ILE A 1 71 ? -4.606 -1.311 0.151 1.00 83.19 71 ILE A N 1
ATOM 602 C CA . ILE A 1 71 ? -5.131 0.026 0.480 1.00 83.19 71 ILE A CA 1
ATOM 603 C C . ILE A 1 71 ? -6.656 0.005 0.549 1.00 83.19 71 ILE A C 1
ATOM 605 O O . ILE A 1 71 ? -7.232 0.488 1.517 1.00 83.19 71 ILE A O 1
ATOM 609 N N . VAL A 1 72 ? -7.312 -0.596 -0.448 1.00 85.31 72 VAL A N 1
ATOM 610 C CA . VAL A 1 72 ? -8.779 -0.701 -0.484 1.00 85.31 72 VAL A CA 1
ATOM 611 C C . VAL A 1 72 ? -9.301 -1.453 0.741 1.00 85.31 72 VAL A C 1
ATOM 613 O O . VAL A 1 72 ? -10.246 -1.006 1.386 1.00 85.31 72 VAL A O 1
ATOM 616 N N . ILE A 1 73 ? -8.663 -2.568 1.109 1.00 84.06 73 ILE A N 1
ATOM 617 C CA . ILE A 1 73 ? -9.019 -3.316 2.321 1.00 84.06 73 I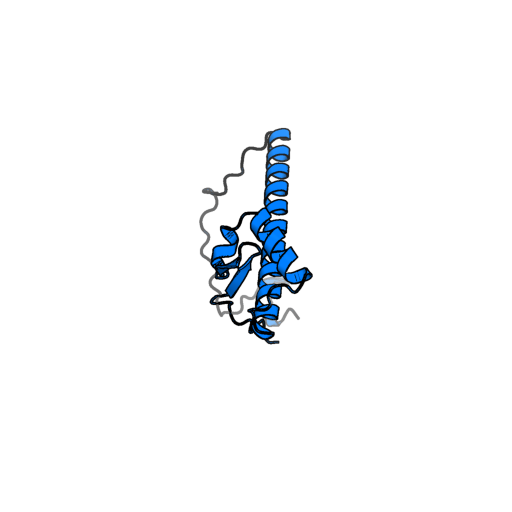LE A CA 1
ATOM 618 C C . ILE A 1 73 ? -8.814 -2.452 3.567 1.00 84.06 73 ILE A C 1
ATOM 620 O O . ILE A 1 73 ? -9.693 -2.421 4.422 1.00 84.06 73 ILE A O 1
ATOM 624 N N . GLN A 1 74 ? -7.689 -1.742 3.667 1.00 84.62 74 GLN A N 1
ATOM 625 C CA . GLN A 1 74 ? -7.410 -0.868 4.803 1.00 84.62 74 GLN A CA 1
ATOM 626 C C . GLN A 1 74 ? -8.482 0.219 4.954 1.00 84.62 74 GLN A C 1
ATOM 628 O O . GLN A 1 74 ? -9.015 0.386 6.046 1.00 84.62 74 GLN A O 1
ATOM 633 N N . TRP A 1 75 ? -8.866 0.883 3.863 1.00 88.19 75 TRP A N 1
ATOM 634 C CA . TRP A 1 75 ? -9.929 1.891 3.866 1.00 88.19 75 TRP A CA 1
ATOM 635 C C . TRP A 1 75 ? -11.273 1.319 4.317 1.00 88.19 75 TRP A C 1
ATOM 637 O O . TRP A 1 75 ? -11.954 1.924 5.139 1.00 88.19 75 TRP A O 1
ATOM 647 N N . HIS A 1 76 ? -11.649 0.134 3.833 1.00 90.75 76 HIS A N 1
ATOM 648 C CA . HIS A 1 76 ? -12.882 -0.521 4.275 1.00 90.75 76 HIS A CA 1
ATOM 649 C C . HIS A 1 76 ? -12.849 -0.913 5.754 1.00 90.75 76 HIS A C 1
ATOM 651 O O . HIS A 1 76 ? -13.870 -0.831 6.431 1.00 90.75 76 HIS A O 1
ATOM 657 N N . VAL A 1 77 ? -11.695 -1.350 6.262 1.00 92.31 77 VAL A N 1
ATOM 658 C CA . VAL A 1 77 ? -11.529 -1.667 7.686 1.00 92.31 77 VAL A CA 1
ATOM 659 C C . VAL A 1 77 ? -11.633 -0.401 8.538 1.00 92.31 77 VAL A C 1
ATOM 661 O O . VAL A 1 77 ? -12.325 -0.426 9.554 1.00 92.31 77 VAL A O 1
ATOM 664 N N . GLU A 1 78 ? -11.000 0.699 8.122 1.00 91.75 78 GLU A N 1
ATOM 665 C CA . GLU A 1 78 ? -11.080 2.000 8.801 1.00 91.75 78 GLU A CA 1
ATOM 666 C C . GLU A 1 78 ? -12.522 2.536 8.827 1.00 91.75 78 GLU A C 1
ATOM 668 O O . GLU A 1 78 ? -13.022 2.903 9.890 1.00 91.75 78 GLU A O 1
ATOM 673 N N . ASP A 1 79 ? -13.230 2.498 7.695 1.00 94.12 79 ASP A N 1
ATOM 674 C CA . ASP A 1 79 ? -14.641 2.896 7.599 1.00 94.12 79 ASP A CA 1
ATOM 675 C C . ASP A 1 79 ? -15.550 2.030 8.487 1.00 94.12 79 ASP A C 1
ATOM 677 O O . ASP A 1 79 ? -16.359 2.543 9.265 1.00 94.12 79 ASP A O 1
ATOM 681 N N . LEU A 1 80 ? -15.365 0.706 8.455 1.00 94.12 80 LEU A N 1
ATOM 682 C CA . LEU A 1 80 ? -16.113 -0.214 9.310 1.00 94.12 80 LEU A CA 1
ATOM 683 C C . LEU A 1 80 ? -15.865 0.077 10.793 1.00 94.12 80 LEU A C 1
ATOM 685 O O . LEU A 1 80 ? -16.806 0.065 11.588 1.00 94.12 80 LEU A O 1
ATOM 689 N N . GLN A 1 81 ? -14.615 0.344 11.174 1.00 93.62 81 GLN A N 1
ATOM 690 C CA . GLN A 1 81 ? -14.265 0.680 12.547 1.00 93.62 81 GLN A CA 1
ATOM 691 C C . GLN A 1 81 ? -14.961 1.971 12.997 1.00 93.62 81 GLN A C 1
ATOM 693 O O . GLN A 1 81 ? -15.560 1.985 14.074 1.00 93.62 81 GLN A O 1
ATOM 698 N N . LEU A 1 82 ? -14.976 3.012 12.160 1.00 93.81 82 LEU A N 1
ATOM 699 C CA . LEU A 1 82 ? -15.725 4.245 12.427 1.00 93.81 82 LEU A CA 1
ATOM 700 C C . LEU A 1 82 ? -17.234 3.983 12.551 1.00 93.81 82 LEU A C 1
ATOM 702 O O . LEU A 1 82 ? -17.891 4.524 13.446 1.00 93.81 82 LEU A O 1
ATOM 706 N N . GLY A 1 83 ? -17.790 3.118 11.701 1.00 93.12 83 GLY A N 1
ATOM 707 C CA . GLY A 1 83 ? -19.187 2.691 11.772 1.00 93.12 83 GLY A CA 1
ATOM 708 C C . GLY A 1 83 ? -19.522 1.991 13.092 1.00 93.12 83 GLY A C 1
ATOM 709 O O . GLY A 1 83 ? -20.528 2.311 13.731 1.00 93.12 83 GLY A O 1
ATOM 710 N N . VAL A 1 84 ? -18.654 1.082 13.545 1.00 90.25 84 VAL A N 1
ATOM 711 C CA . VAL A 1 84 ? -18.784 0.394 14.838 1.00 90.25 84 VAL A CA 1
ATOM 712 C C . VAL A 1 84 ? -18.702 1.386 15.998 1.00 90.25 84 VAL A C 1
ATOM 714 O O . VAL A 1 84 ? -19.558 1.344 16.881 1.00 90.25 84 VAL A O 1
ATOM 717 N N . GLU A 1 85 ? -17.729 2.299 15.994 1.00 89.31 85 GLU A N 1
ATOM 718 C CA . GLU A 1 85 ? -17.574 3.324 17.036 1.00 89.31 85 GLU A CA 1
ATOM 719 C C . GLU A 1 85 ? -18.802 4.247 17.112 1.00 89.31 85 GLU A C 1
ATOM 721 O O . GLU A 1 85 ? -19.321 4.523 18.198 1.00 89.31 85 GLU A O 1
ATOM 726 N N . SER A 1 86 ? -19.331 4.662 15.958 1.00 92.38 86 SER A N 1
ATOM 727 C CA . SER A 1 86 ? -20.570 5.440 15.859 1.00 92.38 86 SER A CA 1
ATOM 728 C C . SER A 1 86 ? -21.770 4.679 16.438 1.00 92.38 86 SER A C 1
ATOM 730 O O . SER A 1 86 ? -22.539 5.215 17.246 1.00 92.38 86 SER A O 1
ATOM 732 N N . TYR A 1 87 ? -21.905 3.395 16.096 1.00 89.81 87 TYR A N 1
ATOM 733 C CA . TYR A 1 87 ? -22.991 2.545 16.580 1.00 89.81 87 TYR A CA 1
ATOM 734 C C . TYR A 1 87 ? -22.916 2.300 18.096 1.00 89.81 87 TYR A C 1
ATOM 736 O O . TYR A 1 87 ? -23.931 2.406 18.789 1.00 89.81 87 TYR A O 1
ATOM 744 N N . GLN A 1 88 ? -21.717 2.033 18.625 1.00 88.44 88 GLN A N 1
ATOM 745 C CA . GLN A 1 88 ? -21.458 1.896 20.063 1.00 88.44 88 GLN A CA 1
ATOM 746 C C . GLN A 1 88 ? -21.840 3.169 20.821 1.00 88.44 88 GLN A C 1
ATOM 748 O O . GLN A 1 88 ? -22.544 3.089 21.829 1.00 88.44 88 GLN A O 1
ATOM 753 N N . LYS A 1 89 ? -21.452 4.342 20.301 1.00 88.81 89 LYS A N 1
ATOM 754 C CA . LYS A 1 89 ? -21.789 5.643 20.891 1.00 88.81 89 LYS A CA 1
ATOM 755 C C . LYS A 1 89 ? -23.298 5.879 20.935 1.00 88.81 89 LYS A C 1
ATOM 757 O O . LYS A 1 89 ? -23.808 6.328 21.954 1.00 88.81 89 LYS A O 1
ATOM 762 N N . ARG A 1 90 ? -24.029 5.529 19.870 1.00 91.44 90 ARG A N 1
ATOM 763 C CA . ARG A 1 90 ? -25.498 5.652 19.825 1.00 91.44 90 ARG A CA 1
ATOM 764 C C . ARG A 1 90 ? -26.202 4.769 20.860 1.00 91.44 90 ARG A C 1
ATOM 766 O O . ARG A 1 90 ? -27.257 5.142 21.360 1.00 91.44 90 ARG A O 1
ATOM 773 N N . LEU A 1 91 ? -25.630 3.607 21.166 1.00 87.88 91 LEU A N 1
ATOM 774 C CA . LEU A 1 91 ? -26.157 2.668 22.159 1.00 87.88 91 LEU A CA 1
ATOM 775 C C . LEU A 1 91 ? -25.594 2.882 23.574 1.00 87.88 91 LEU A C 1
ATOM 777 O O . LEU A 1 91 ? -25.927 2.108 24.467 1.00 87.88 91 LEU A O 1
ATOM 781 N N . ASN A 1 92 ? -24.765 3.911 23.794 1.00 86.56 92 ASN A N 1
ATOM 782 C CA . ASN A 1 92 ? -24.052 4.156 25.054 1.00 86.56 92 ASN A CA 1
ATOM 783 C C . ASN A 1 92 ? -23.238 2.941 25.548 1.00 86.56 92 ASN A C 1
ATOM 785 O O . ASN A 1 92 ? -23.098 2.725 26.751 1.00 86.56 92 ASN A O 1
ATOM 789 N N . LEU A 1 93 ? -22.713 2.124 24.630 1.00 77.00 93 LEU A N 1
ATOM 790 C CA . LEU A 1 93 ? -21.889 0.969 24.975 1.00 77.00 93 LEU A CA 1
ATOM 791 C C . LEU A 1 93 ? -20.459 1.431 25.264 1.00 77.00 93 LEU A C 1
ATOM 793 O O . LEU A 1 93 ? -19.777 1.965 24.389 1.00 77.00 93 LEU A O 1
ATOM 797 N N . THR A 1 94 ? -19.990 1.211 26.489 1.00 70.25 94 THR A N 1
ATOM 798 C CA . THR A 1 94 ? -18.583 1.407 26.856 1.00 70.25 94 THR A CA 1
ATOM 799 C C . THR A 1 94 ? -17.723 0.360 26.148 1.00 70.25 94 THR A C 1
ATOM 801 O O . THR A 1 94 ? -18.158 -0.782 25.976 1.00 70.25 94 THR A O 1
ATOM 804 N N . LYS A 1 95 ? -16.498 0.727 25.742 1.00 68.25 95 LYS A N 1
ATOM 805 C CA . LYS A 1 95 ? -15.545 -0.212 25.128 1.00 68.25 95 LYS A CA 1
ATOM 806 C C . LYS A 1 95 ? -15.443 -1.469 26.012 1.00 68.25 95 LYS A C 1
ATOM 808 O O . LYS A 1 95 ? -15.168 -1.317 27.204 1.00 68.25 95 LYS A O 1
ATOM 813 N N . PRO A 1 96 ? -15.694 -2.679 25.483 1.00 63.19 96 PRO A N 1
ATOM 814 C CA . PRO A 1 96 ? -15.619 -3.887 26.288 1.00 63.19 96 PRO A CA 1
ATOM 815 C C . PRO A 1 96 ? -14.182 -4.073 26.769 1.00 63.19 96 PRO A C 1
ATOM 817 O O . PRO A 1 96 ? -13.245 -4.043 25.967 1.00 63.19 96 PRO A O 1
ATOM 820 N N . ASP A 1 97 ? -14.015 -4.244 28.079 1.00 58.00 97 ASP A N 1
ATOM 821 C CA . ASP A 1 97 ? -12.715 -4.554 28.654 1.00 58.00 97 ASP A CA 1
ATOM 822 C C . ASP A 1 97 ? -12.236 -5.892 28.079 1.00 58.00 97 ASP A C 1
ATOM 824 O O . ASP A 1 97 ? -12.862 -6.939 28.257 1.00 58.00 97 ASP A O 1
ATOM 828 N N . THR A 1 98 ? -11.154 -5.843 27.306 1.00 60.69 98 THR A N 1
ATOM 829 C CA . THR A 1 98 ? -10.548 -7.042 26.714 1.00 60.69 98 THR A CA 1
ATOM 830 C C . THR A 1 98 ? -9.824 -7.851 27.793 1.00 60.69 98 THR A C 1
ATOM 832 O O . THR A 1 98 ? -9.589 -9.049 27.627 1.00 60.69 98 THR A O 1
ATOM 835 N N . TYR A 1 99 ? -9.500 -7.217 28.926 1.00 59.72 99 TYR A N 1
ATOM 836 C CA . TYR A 1 99 ? -8.858 -7.846 30.063 1.00 59.72 99 TYR A CA 1
ATOM 837 C C . TYR A 1 99 ? -9.899 -8.319 31.077 1.00 59.72 99 TYR A C 1
ATOM 839 O O . TYR A 1 99 ? -10.291 -7.629 32.016 1.00 59.72 99 TYR A O 1
ATOM 847 N N . ARG A 1 100 ? -10.347 -9.558 30.891 1.00 53.75 100 ARG A N 1
ATOM 848 C CA . ARG A 1 100 ? -11.330 -10.185 31.767 1.00 53.75 100 ARG A CA 1
ATOM 849 C C . ARG A 1 100 ? -10.637 -10.899 32.937 1.00 53.75 100 ARG A C 1
ATOM 851 O O . ARG A 1 100 ? -10.295 -12.075 32.845 1.00 53.75 100 ARG A O 1
ATOM 858 N N . SER A 1 101 ? -10.386 -10.171 34.026 1.00 61.91 101 S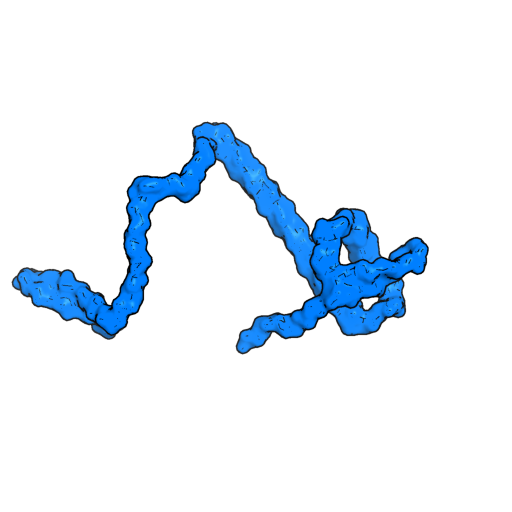ER A N 1
ATOM 859 C CA . SER A 1 101 ? -9.652 -10.649 35.215 1.00 61.91 101 SER A CA 1
ATOM 860 C C . SER A 1 101 ? -10.427 -11.646 36.094 1.00 61.91 101 SER A C 1
ATOM 862 O O . SER A 1 101 ? -9.816 -12.383 36.868 1.00 61.91 101 SER A O 1
ATOM 864 N N . ASP A 1 102 ? -11.751 -11.737 35.943 1.00 65.62 102 ASP A N 1
ATOM 865 C CA . ASP A 1 102 ? -12.598 -12.768 36.562 1.00 65.62 102 ASP A CA 1
ATOM 866 C C . ASP A 1 102 ? -12.473 -14.137 35.867 1.00 65.62 102 ASP A C 1
ATOM 868 O O . ASP A 1 102 ? -12.804 -15.168 36.463 1.00 65.62 102 ASP A O 1
ATOM 872 N N . LEU A 1 103 ? -11.935 -14.188 34.641 1.00 63.12 103 LEU A N 1
ATOM 873 C CA . LEU A 1 103 ? -11.572 -15.442 33.983 1.00 63.12 103 LEU A CA 1
ATOM 874 C C . LEU A 1 103 ? -10.236 -15.938 34.539 1.00 63.12 103 LEU A C 1
ATOM 876 O O . LEU A 1 103 ? -9.159 -15.673 34.005 1.00 63.12 103 LEU A O 1
ATOM 880 N N . LYS A 1 104 ? -10.308 -16.716 35.626 1.00 64.19 104 LYS A N 1
ATOM 881 C CA . LYS A 1 104 ? -9.170 -17.523 36.084 1.00 64.19 104 LYS A CA 1
ATOM 882 C C . LYS A 1 104 ? -8.607 -18.287 34.885 1.00 64.19 104 LYS A C 1
ATOM 884 O O . LYS A 1 104 ? -9.335 -19.043 34.241 1.00 64.19 104 LYS A O 1
ATOM 889 N N . ARG A 1 105 ? -7.314 -18.089 34.605 1.00 57.84 105 ARG A N 1
ATOM 890 C CA . ARG A 1 105 ? -6.539 -18.820 33.595 1.00 57.84 105 ARG A CA 1
ATOM 891 C C . ARG A 1 105 ? -6.667 -20.317 33.886 1.00 57.84 105 ARG A C 1
ATOM 893 O O . ARG A 1 105 ? -5.948 -20.852 34.722 1.00 57.84 105 ARG A O 1
ATOM 900 N N . ARG A 1 106 ? -7.635 -20.981 33.252 1.00 60.53 106 ARG A N 1
ATOM 901 C CA . ARG A 1 106 ? -7.738 -22.439 33.282 1.00 60.53 106 ARG A CA 1
ATOM 902 C C . ARG A 1 106 ? -6.508 -22.961 32.551 1.00 60.53 106 ARG A C 1
ATOM 904 O O . ARG A 1 106 ? -6.186 -22.454 31.477 1.00 60.53 106 ARG A O 1
ATOM 911 N N . GLU A 1 107 ? -5.796 -23.901 33.166 1.00 61.81 107 GLU A N 1
ATOM 912 C CA . GLU A 1 107 ? -4.657 -24.562 32.532 1.00 61.81 107 GLU A CA 1
ATOM 913 C C . GLU A 1 107 ? -5.059 -25.005 31.125 1.00 61.81 107 GLU A C 1
ATOM 915 O O . GLU A 1 107 ? -6.157 -25.536 30.923 1.00 61.81 107 GLU A O 1
ATOM 920 N N . ALA A 1 108 ? -4.200 -24.710 30.145 1.00 48.56 108 ALA A N 1
ATOM 921 C CA . ALA A 1 108 ? -4.415 -25.145 28.777 1.00 48.56 108 ALA A CA 1
ATOM 922 C C . ALA A 1 108 ? -4.673 -26.652 28.800 1.00 48.56 108 ALA A C 1
ATOM 924 O O . ALA A 1 108 ? -3.959 -27.383 29.487 1.00 48.56 108 ALA A O 1
ATOM 925 N N . TYR A 1 109 ? -5.705 -27.103 28.086 1.00 55.59 109 TYR A N 1
ATOM 926 C CA . TYR A 1 109 ? -6.007 -28.522 27.976 1.00 55.59 109 TYR A CA 1
ATOM 927 C C . TYR A 1 109 ? -4.752 -29.245 27.482 1.00 55.59 109 TYR A C 1
ATOM 929 O O . TYR A 1 109 ? -4.383 -29.143 26.313 1.00 55.59 109 TYR A O 1
ATOM 937 N N . THR A 1 110 ? -4.071 -29.951 28.381 1.00 49.78 110 THR A N 1
ATOM 938 C CA . THR A 1 110 ? -3.043 -30.908 28.003 1.00 49.78 110 THR A CA 1
ATOM 939 C C . THR A 1 110 ? -3.736 -31.945 27.131 1.00 49.78 110 THR A C 1
ATOM 941 O O . THR A 1 110 ? -4.716 -32.568 27.550 1.00 49.78 110 THR A O 1
ATOM 944 N N . ALA A 1 111 ? -3.276 -32.084 25.886 1.00 45.91 111 ALA A N 1
ATOM 945 C CA . ALA A 1 111 ? -3.706 -33.143 24.983 1.00 45.91 111 ALA A CA 1
ATOM 946 C C . ALA A 1 111 ? -3.201 -34.475 25.556 1.00 45.91 111 ALA A C 1
ATOM 948 O O . ALA A 1 111 ? -2.120 -34.958 25.236 1.00 45.91 111 ALA A O 1
ATOM 949 N N . TYR A 1 112 ? -3.948 -34.998 26.522 1.00 50.66 112 TYR A N 1
ATOM 950 C CA . TYR A 1 112 ? -3.648 -36.231 27.221 1.00 50.66 112 TYR A CA 1
ATOM 951 C C . TYR A 1 112 ? -3.851 -37.385 26.232 1.00 50.66 112 TYR A C 1
ATOM 953 O O . TYR A 1 112 ? -4.944 -37.562 25.699 1.00 50.66 112 TYR A O 1
ATOM 961 N N . SER A 1 113 ? -2.805 -38.170 25.981 1.00 55.81 113 SER A N 1
ATOM 962 C CA . SER A 1 113 ? -2.790 -39.334 25.079 1.00 55.81 113 SER A CA 1
ATOM 963 C C . SER A 1 113 ? -3.554 -40.554 25.618 1.00 55.81 113 SER A C 1
ATOM 965 O O . SER A 1 113 ? -3.441 -41.653 25.081 1.00 55.81 113 SER A O 1
ATOM 967 N N . TYR A 1 114 ? -4.345 -40.379 26.677 1.00 55.69 114 TYR A N 1
ATOM 968 C CA . TYR A 1 114 ? -5.202 -41.419 27.233 1.00 55.69 114 TYR A CA 1
ATOM 969 C C . TYR A 1 114 ? -6.620 -41.204 26.693 1.00 55.69 114 TYR A C 1
ATOM 971 O O . TYR A 1 114 ? -7.199 -40.143 26.956 1.00 55.69 114 TYR A O 1
ATOM 979 N N . PRO A 1 115 ? -7.195 -42.160 25.941 1.00 55.31 115 PRO A N 1
ATOM 980 C CA . PRO A 1 115 ? -8.531 -42.010 25.381 1.00 55.31 115 PRO A CA 1
ATOM 981 C C . PRO A 1 115 ? -9.530 -41.833 26.525 1.00 55.31 115 PRO A C 1
ATOM 983 O O . PRO A 1 115 ? -9.763 -42.723 27.345 1.00 55.31 115 PRO A O 1
ATOM 986 N N . ARG A 1 116 ? -10.072 -40.620 26.621 1.00 61.53 116 ARG A N 1
ATOM 987 C CA . ARG A 1 116 ? -10.950 -40.190 27.705 1.00 61.53 116 ARG A CA 1
ATOM 988 C C . ARG A 1 116 ? -12.340 -40.756 27.432 1.00 61.53 116 ARG A C 1
ATOM 990 O O . ARG A 1 116 ? -13.107 -40.169 26.686 1.00 61.53 116 ARG A O 1
ATOM 997 N N . GLY A 1 117 ? -12.641 -41.929 27.979 1.00 69.25 117 GLY A N 1
ATOM 998 C CA . GLY A 1 117 ? -13.979 -42.503 27.859 1.00 69.25 117 GLY A CA 1
ATOM 999 C C . GLY A 1 117 ? -15.022 -41.687 28.631 1.00 69.25 117 GLY A C 1
ATOM 1000 O O . GLY A 1 117 ? -14.720 -41.093 29.670 1.00 69.25 117 GLY A O 1
ATOM 1001 N N . PHE A 1 118 ? -16.256 -41.667 28.136 1.00 72.81 118 PHE A N 1
ATOM 1002 C CA . PHE A 1 118 ? -17.395 -41.082 28.836 1.00 72.81 118 PHE A CA 1
ATOM 1003 C C . PHE A 1 118 ? -18.071 -42.158 29.685 1.00 72.81 118 PHE A C 1
ATOM 1005 O O . PHE A 1 118 ? -18.516 -43.182 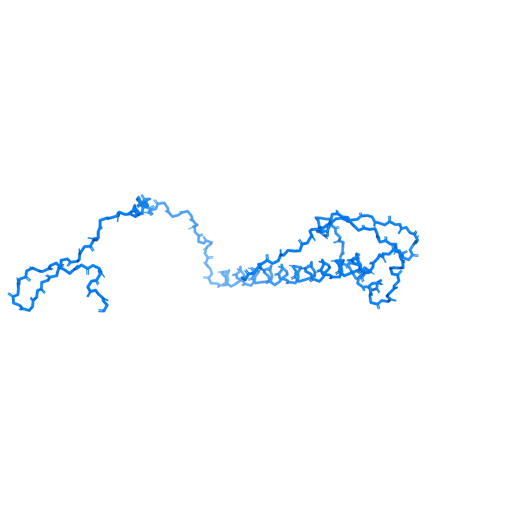29.164 1.00 72.81 118 PHE A O 1
ATOM 1012 N N . ASN A 1 119 ? -18.165 -41.928 30.996 1.00 76.69 119 ASN A N 1
ATOM 1013 C CA . ASN A 1 119 ? -19.028 -42.730 31.857 1.00 76.69 119 ASN A CA 1
ATOM 1014 C C . ASN A 1 119 ? -20.467 -42.241 31.700 1.00 76.69 119 ASN A C 1
ATOM 1016 O O . ASN A 1 119 ? -20.764 -41.083 31.991 1.00 76.69 119 ASN A O 1
ATOM 1020 N N . TYR A 1 120 ? -21.357 -43.128 31.273 1.00 82.19 120 TYR A N 1
ATOM 1021 C CA . TYR A 1 120 ? -22.793 -42.885 31.221 1.00 82.19 120 TYR A CA 1
ATOM 1022 C C . TYR A 1 120 ? -23.528 -44.006 31.947 1.00 82.19 120 TYR A C 1
ATOM 1024 O O . TYR A 1 120 ? -23.005 -45.103 32.157 1.00 82.19 120 TYR A O 1
ATOM 1032 N N . GLN A 1 121 ? -24.762 -43.725 32.338 1.00 81.88 121 GLN A N 1
ATOM 1033 C CA . GLN A 1 121 ? -25.623 -44.699 32.979 1.00 81.88 121 GLN A CA 1
ATOM 1034 C C . GLN A 1 121 ? -26.623 -45.220 31.944 1.00 81.88 121 GLN A C 1
ATOM 1036 O O . GLN A 1 121 ? -27.324 -44.438 31.302 1.00 81.88 121 GLN A O 1
ATOM 1041 N N . ASN A 1 122 ? -26.656 -46.537 31.729 1.00 79.69 122 ASN A N 1
ATOM 1042 C CA . ASN A 1 122 ? -27.594 -47.137 30.783 1.00 79.69 122 ASN A CA 1
ATOM 1043 C C . ASN A 1 122 ? -29.034 -47.113 31.342 1.00 79.69 122 ASN A C 1
ATOM 1045 O O . ASN A 1 122 ? -29.264 -46.775 32.506 1.00 79.69 122 ASN A O 1
ATOM 1049 N N . LYS A 1 123 ? -30.018 -47.513 30.525 1.00 84.56 123 LYS A N 1
ATOM 1050 C CA . LYS A 1 123 ? -31.433 -47.576 30.945 1.00 84.56 123 LYS A CA 1
ATOM 1051 C C . LYS A 1 123 ? -31.667 -48.460 32.184 1.00 84.56 123 LYS A C 1
ATOM 1053 O O . LYS A 1 123 ? -32.597 -48.199 32.937 1.00 84.56 123 LYS A O 1
ATOM 1058 N N . ASP A 1 124 ? -30.781 -49.422 32.445 1.00 89.19 124 ASP A N 1
ATOM 1059 C CA . ASP A 1 124 ? -30.823 -50.320 33.609 1.00 89.19 124 ASP A CA 1
ATOM 1060 C C . ASP A 1 124 ? -30.068 -49.772 34.833 1.00 89.19 124 ASP A C 1
ATOM 1062 O O . ASP A 1 124 ? -29.757 -50.518 35.762 1.00 89.19 124 ASP A O 1
ATOM 1066 N N . LYS A 1 125 ? -29.724 -48.479 34.836 1.00 86.88 125 LYS A N 1
ATOM 1067 C CA . LYS A 1 125 ? -28.961 -47.807 35.897 1.00 86.88 125 LYS A CA 1
ATOM 1068 C C . LYS A 1 125 ? -27.539 -48.351 36.119 1.00 86.88 125 LYS A C 1
ATOM 1070 O O . LYS A 1 125 ? -26.932 -48.070 37.153 1.00 86.88 125 LYS A O 1
ATOM 1075 N N . LYS A 1 126 ? -26.964 -49.077 35.158 1.00 86.12 126 LYS A N 1
ATOM 1076 C CA . LYS A 1 126 ? -25.577 -49.563 35.216 1.00 86.12 126 LYS A CA 1
ATOM 1077 C C . LYS A 1 126 ? -24.632 -48.562 34.564 1.00 86.12 126 LYS A C 1
ATOM 1079 O O . LYS A 1 126 ? -24.890 -48.085 33.459 1.00 86.12 126 LYS A O 1
ATOM 1084 N N . ASN A 1 127 ? -23.520 -48.282 35.236 1.00 83.19 127 ASN A N 1
ATOM 1085 C CA . ASN A 1 127 ? -22.466 -47.433 34.691 1.00 83.19 127 ASN A CA 1
ATOM 1086 C C . ASN A 1 127 ? -21.723 -48.188 33.583 1.00 83.19 127 ASN A C 1
ATOM 1088 O O . ASN A 1 127 ? -21.258 -49.310 33.793 1.00 83.19 127 ASN A O 1
ATOM 1092 N N . ARG A 1 128 ? -21.618 -47.572 32.408 1.00 79.75 128 ARG A N 1
ATOM 1093 C CA . ARG A 1 128 ? -20.833 -48.051 31.270 1.00 79.75 128 ARG A CA 1
ATOM 1094 C C . ARG A 1 128 ? -19.886 -46.950 30.810 1.00 79.75 128 ARG A C 1
ATOM 1096 O O . ARG A 1 128 ? -20.243 -45.775 30.811 1.00 79.75 128 ARG A O 1
ATOM 1103 N N . LEU A 1 129 ? -18.693 -47.356 30.398 1.00 81.62 129 LEU A N 1
ATOM 1104 C CA . LEU A 1 129 ? -17.689 -46.483 29.806 1.00 81.62 129 LEU A CA 1
ATOM 1105 C C . LEU A 1 129 ? -17.766 -46.649 28.285 1.00 81.62 129 LEU A C 1
ATOM 1107 O O . LEU A 1 129 ? -17.506 -47.746 27.803 1.00 81.62 129 LEU A O 1
ATOM 1111 N N . ILE A 1 130 ? -18.136 -45.598 27.552 1.00 78.81 130 ILE A N 1
ATOM 1112 C CA . ILE A 1 130 ? -17.975 -45.548 26.088 1.00 78.81 130 ILE A CA 1
ATOM 1113 C C . ILE A 1 130 ? -16.625 -44.920 25.789 1.00 78.81 130 ILE A C 1
ATOM 1115 O O . ILE A 1 130 ? -16.299 -43.861 26.336 1.00 78.81 130 ILE A O 1
ATOM 1119 N N . ARG A 1 131 ? -15.839 -45.563 24.927 1.00 75.62 131 ARG A N 1
ATOM 1120 C CA . ARG A 1 131 ? -14.577 -44.994 24.449 1.00 75.62 131 ARG A CA 1
ATOM 1121 C C . ARG A 1 131 ? -14.820 -44.108 23.222 1.00 75.62 131 ARG A C 1
ATOM 1123 O O . ARG A 1 131 ? -15.812 -44.258 22.520 1.00 75.62 131 ARG A O 1
ATOM 1130 N N . ILE A 1 132 ? -13.939 -43.133 22.993 1.00 68.25 132 ILE A N 1
ATOM 1131 C CA . ILE A 1 132 ? -14.104 -42.130 21.921 1.00 68.25 132 ILE A CA 1
ATOM 1132 C C . ILE A 1 132 ? -14.058 -42.773 20.522 1.00 68.25 132 ILE A C 1
ATOM 1134 O O . ILE A 1 132 ? -14.718 -42.292 19.610 1.00 68.25 132 ILE A O 1
ATOM 1138 N N . ASP A 1 133 ? -13.322 -43.870 20.364 1.00 68.06 133 ASP A N 1
ATOM 1139 C CA . ASP A 1 133 ? -13.227 -44.675 19.141 1.00 68.06 133 ASP A CA 1
ATOM 1140 C C . ASP A 1 133 ? -14.497 -45.486 18.828 1.00 68.06 133 ASP A C 1
ATOM 1142 O O . ASP A 1 133 ? -14.677 -45.913 17.693 1.00 68.06 133 ASP A O 1
ATOM 1146 N N . GLU A 1 134 ? -15.404 -45.652 19.795 1.00 65.31 134 GLU A N 1
ATOM 1147 C CA . GLU A 1 134 ? -16.691 -46.344 19.616 1.00 65.31 134 GLU A CA 1
ATOM 1148 C C . GLU A 1 134 ? -17.834 -45.390 19.199 1.00 65.31 134 GLU A C 1
ATOM 1150 O O . GLU A 1 134 ? -18.968 -45.829 19.023 1.00 65.31 134 GLU A O 1
ATOM 1155 N N . LEU A 1 135 ? -17.567 -44.083 19.056 1.00 65.19 135 LEU A N 1
ATOM 1156 C CA . LEU A 1 135 ? -18.546 -43.045 18.680 1.00 65.19 135 LEU A CA 1
ATOM 1157 C C . LEU A 1 135 ? -18.666 -42.828 17.151 1.00 65.19 135 LEU A C 1
ATOM 1159 O O . LEU A 1 135 ? -19.013 -41.727 16.714 1.00 65.19 135 LEU A O 1
ATOM 1163 N N . HIS A 1 136 ? -18.373 -43.842 16.330 1.00 57.84 136 HIS A N 1
ATOM 1164 C CA . HIS A 1 136 ? -18.514 -43.800 14.864 1.00 57.84 136 HIS A CA 1
ATOM 1165 C C . HIS A 1 136 ? -19.584 -44.759 14.350 1.00 57.84 136 HIS A C 1
ATOM 1167 O O . HIS A 1 136 ? -19.552 -45.948 14.735 1.00 57.84 136 HIS A O 1
#